Protein AF-A0A2D4F3L6-F1 (afdb_monomer)
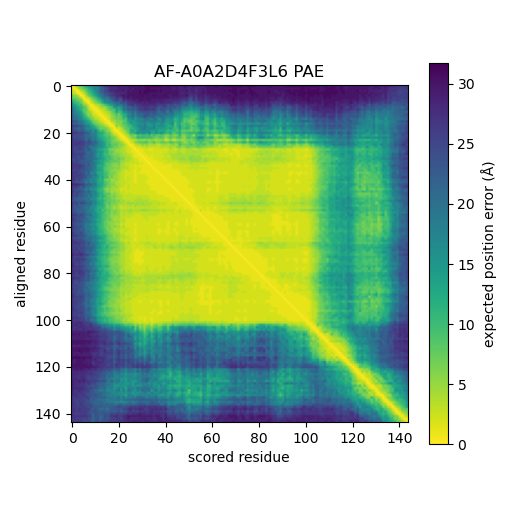
pLDDT: mean 72.44, std 18.51, range [35.09, 96.19]

Secondary structure (DSSP, 8-state):
---------PPPPPPPPPGGGS-------S-HHHHHHHHHHHHHHHHHHGGG-SSHHHHHHHHHTT--SHHHHHHHHHHHHTT-GGGG-HHHHHHHHHHHHS-GGGHHHHHHHHHHHHTTS--HHHHHHHHHHHHHHTTTTT--

Sequence (144 aa):
PIQPTGAWHVPPPPPRPRLDQIPFKDAFDGHHEHFNYFLTRIRSHIEQFGDQYATERDLVMAVMNGMNEGDASDWVAQLHNEQAPELQDINRFIQLLRLRFENPDRVAENEEKLMEMKQGKRPLSDFIWDFRRSRAISWIGLKG

Solvent-accessible surface area (backbone atoms only — not comparable to full-atom values): 8549 Å² total; per-residue (Å²): 142,82,81,81,93,77,73,88,76,73,72,77,74,78,80,70,68,52,74,87,72,59,71,58,89,56,79,39,43,51,54,45,89,52,38,67,58,51,54,51,51,52,49,54,46,46,74,74,46,46,85,54,45,92,42,48,32,54,49,38,50,38,54,51,66,16,23,71,35,64,60,26,26,59,48,53,53,49,42,60,76,68,61,44,75,41,57,57,34,51,67,52,34,53,52,52,52,42,74,73,33,52,50,77,90,41,49,68,61,46,50,53,50,48,51,58,43,47,76,75,46,83,49,70,69,60,54,52,47,50,51,56,48,57,60,55,54,68,66,63,76,78,77,124

Mean predicted aligned error: 12.77 Å

Structure (mmCIF, N/CA/C/O backbone):
data_AF-A0A2D4F3L6-F1
#
_entry.id   AF-A0A2D4F3L6-F1
#
loop_
_atom_site.group_PDB
_atom_site.id
_atom_site.type_symbol
_atom_site.label_atom_id
_atom_site.label_alt_id
_atom_site.label_comp_id
_atom_site.label_asym_id
_atom_site.label_entity_id
_atom_site.label_seq_id
_atom_site.pdbx_PDB_ins_code
_atom_site.Cartn_x
_atom_site.Cartn_y
_atom_site.Cartn_z
_atom_site.occupancy
_atom_site.B_iso_or_equiv
_atom_site.auth_seq_id
_atom_site.auth_comp_id
_atom_site.auth_asym_id
_atom_site.auth_atom_id
_atom_site.pdbx_PDB_model_num
ATOM 1 N N . PRO A 1 1 ? 39.607 -17.912 -46.508 1.00 41.75 1 PRO A N 1
ATOM 2 C CA . PRO A 1 1 ? 39.263 -17.625 -45.097 1.00 41.75 1 PRO A CA 1
ATOM 3 C C . PRO A 1 1 ? 38.113 -16.613 -45.020 1.00 41.75 1 PRO A C 1
ATOM 5 O O . PRO A 1 1 ? 38.310 -15.437 -45.297 1.00 41.75 1 PRO A O 1
ATOM 8 N N . ILE A 1 2 ? 36.908 -17.089 -44.710 1.00 44.38 2 ILE A N 1
ATOM 9 C CA . ILE A 1 2 ? 35.726 -16.246 -44.508 1.00 44.38 2 ILE A CA 1
ATOM 10 C C . ILE A 1 2 ? 35.191 -16.625 -43.131 1.00 44.38 2 ILE A C 1
ATOM 12 O O . ILE A 1 2 ? 34.785 -17.767 -42.928 1.00 44.38 2 ILE A O 1
ATOM 16 N N . GLN A 1 3 ? 35.297 -15.716 -42.163 1.00 47.47 3 GLN A N 1
ATOM 17 C CA . GLN A 1 3 ? 34.678 -15.902 -40.852 1.00 47.47 3 GLN A CA 1
ATOM 18 C C . GLN A 1 3 ? 33.176 -15.626 -41.003 1.00 47.47 3 GLN A C 1
ATOM 20 O O . GLN A 1 3 ? 32.829 -14.592 -41.578 1.00 47.47 3 GLN A O 1
ATOM 25 N N . PRO A 1 4 ? 32.274 -16.503 -40.532 1.00 47.78 4 PRO A N 1
ATOM 26 C CA . PRO A 1 4 ? 30.853 -16.202 -40.552 1.00 47.78 4 PRO A CA 1
ATOM 27 C C . PRO A 1 4 ? 30.569 -15.118 -39.506 1.00 47.78 4 PRO A C 1
ATOM 29 O O . PRO A 1 4 ? 30.663 -15.355 -38.303 1.00 47.78 4 PRO A O 1
ATOM 32 N N . THR A 1 5 ? 30.233 -13.911 -39.960 1.00 55.81 5 THR A N 1
ATOM 33 C CA . THR A 1 5 ? 29.692 -12.836 -39.118 1.00 55.81 5 THR A CA 1
ATOM 34 C C . THR A 1 5 ? 28.282 -13.226 -38.688 1.00 55.81 5 THR A C 1
ATOM 36 O O . THR A 1 5 ? 27.303 -12.903 -39.356 1.00 55.81 5 THR A O 1
ATOM 39 N N . GLY A 1 6 ? 28.191 -13.996 -37.608 1.00 65.00 6 GLY A N 1
ATOM 40 C CA . GLY A 1 6 ? 26.942 -14.507 -37.067 1.00 65.00 6 GLY A CA 1
ATOM 41 C C . GLY A 1 6 ? 26.882 -14.298 -35.564 1.00 65.00 6 GLY A C 1
ATOM 42 O O . GLY A 1 6 ? 27.239 -15.188 -34.805 1.00 65.00 6 GLY A O 1
ATOM 43 N N . ALA A 1 7 ? 26.399 -13.135 -35.142 1.00 53.03 7 ALA A N 1
ATOM 44 C CA . ALA A 1 7 ? 25.730 -12.986 -33.859 1.00 53.03 7 ALA A CA 1
ATOM 45 C C . ALA A 1 7 ? 24.797 -11.783 -33.979 1.00 53.03 7 ALA A C 1
ATOM 47 O O . ALA A 1 7 ? 25.233 -10.633 -33.935 1.00 53.03 7 ALA A O 1
ATOM 48 N N . TRP A 1 8 ? 23.507 -12.048 -34.175 1.00 57.25 8 TRP A N 1
ATOM 49 C CA . TRP A 1 8 ? 22.474 -11.059 -33.907 1.00 57.25 8 TRP A CA 1
ATOM 50 C C . TRP A 1 8 ? 22.592 -10.687 -32.427 1.00 57.25 8 TRP A C 1
ATOM 52 O O . TRP A 1 8 ? 22.108 -11.409 -31.558 1.00 57.25 8 TRP A O 1
ATOM 62 N N . HIS A 1 9 ? 23.313 -9.607 -32.127 1.00 58.22 9 HIS A N 1
ATOM 63 C CA . HIS A 1 9 ? 23.346 -9.035 -30.791 1.00 58.22 9 HIS A CA 1
ATOM 64 C C . HIS A 1 9 ? 21.951 -8.488 -30.512 1.00 58.22 9 HIS A C 1
ATOM 66 O O . HIS A 1 9 ? 21.608 -7.388 -30.940 1.00 58.22 9 HIS A O 1
ATOM 72 N N . VAL A 1 10 ? 21.129 -9.280 -29.825 1.00 64.62 10 VAL A N 1
ATOM 73 C CA . VAL A 1 10 ? 19.899 -8.770 -29.228 1.00 64.62 10 VAL A CA 1
ATOM 74 C C . VAL A 1 10 ? 20.350 -7.700 -28.231 1.00 64.62 10 VAL A C 1
ATOM 76 O O . VAL A 1 10 ? 21.128 -8.027 -27.326 1.00 64.62 10 VAL A O 1
ATOM 79 N N . PRO A 1 11 ? 19.967 -6.423 -28.409 1.00 67.44 11 PRO A N 1
ATOM 80 C CA . PRO A 1 11 ? 20.315 -5.403 -27.436 1.00 67.44 11 PRO A CA 1
ATOM 81 C C . PRO A 1 11 ? 19.772 -5.845 -26.072 1.00 67.44 11 PRO A C 1
ATOM 83 O O . PRO A 1 11 ? 18.675 -6.416 -26.018 1.00 67.44 11 PRO A O 1
ATOM 86 N N . PRO A 1 12 ? 20.522 -5.635 -24.975 1.00 66.00 12 PRO A N 1
ATOM 87 C CA . PRO A 1 12 ? 20.000 -5.939 -23.655 1.00 66.00 12 PRO A CA 1
ATOM 88 C C . PRO A 1 12 ? 18.652 -5.223 -23.500 1.00 66.00 12 PRO A C 1
ATOM 90 O O . PRO A 1 12 ? 18.533 -4.069 -23.932 1.00 66.00 12 PRO A O 1
ATOM 93 N N . PRO A 1 13 ? 17.626 -5.889 -22.941 1.00 63.31 13 PRO A N 1
ATOM 94 C CA . PRO A 1 13 ? 16.352 -5.235 -22.701 1.00 63.31 13 PRO A CA 1
ATOM 95 C C . PRO A 1 13 ? 16.602 -3.956 -21.891 1.00 63.31 13 PRO A C 1
ATOM 97 O O . PRO A 1 13 ? 17.521 -3.940 -21.059 1.00 63.31 13 PRO A O 1
ATOM 100 N N . PRO A 1 14 ? 15.831 -2.881 -22.135 1.00 64.44 14 PRO A N 1
ATOM 101 C CA . PRO A 1 14 ? 15.987 -1.649 -21.378 1.00 64.44 14 PRO A CA 1
ATOM 102 C C . PRO A 1 14 ? 15.965 -1.970 -19.875 1.00 64.44 14 PRO A C 1
ATOM 104 O O . PRO A 1 14 ? 15.208 -2.857 -19.456 1.00 64.44 14 PRO A O 1
ATOM 107 N N . PRO A 1 15 ? 16.800 -1.301 -19.056 1.00 64.25 15 PRO A N 1
ATOM 108 C CA . PRO A 1 15 ? 16.778 -1.498 -17.617 1.00 64.25 15 PRO A CA 1
ATOM 109 C C . PRO A 1 15 ? 15.347 -1.311 -17.127 1.00 64.25 15 PRO A C 1
ATOM 111 O O . PRO A 1 15 ? 14.716 -0.300 -17.444 1.00 64.25 15 PRO A O 1
ATOM 114 N N . ARG A 1 16 ? 14.826 -2.282 -16.371 1.00 64.12 16 ARG A N 1
ATOM 115 C CA . ARG A 1 16 ? 13.545 -2.080 -15.694 1.00 64.12 16 ARG A CA 1
ATOM 116 C C . ARG A 1 16 ? 13.659 -0.825 -14.818 1.00 64.12 16 ARG A C 1
ATOM 118 O O . ARG A 1 16 ? 14.706 -0.661 -14.177 1.00 64.12 16 ARG A O 1
ATOM 125 N N . PRO A 1 17 ? 12.637 0.050 -14.797 1.00 60.72 17 PRO A N 1
ATOM 126 C CA . PRO A 1 17 ? 12.651 1.219 -13.933 1.00 60.72 17 PRO A CA 1
ATOM 127 C C . PRO A 1 17 ? 12.911 0.787 -12.492 1.00 60.72 17 PRO A C 1
ATOM 129 O O . PRO A 1 17 ? 12.413 -0.245 -12.034 1.00 60.72 17 PRO A O 1
ATOM 132 N N . ARG A 1 18 ? 13.731 1.556 -11.781 1.00 61.06 18 ARG A N 1
ATOM 133 C CA . ARG A 1 18 ? 13.957 1.312 -10.355 1.00 61.06 18 ARG A CA 1
ATOM 134 C C . ARG A 1 18 ? 12.731 1.772 -9.556 1.00 61.06 18 ARG A C 1
ATOM 136 O O . ARG A 1 18 ? 11.983 2.633 -10.010 1.00 61.06 18 ARG A O 1
ATOM 143 N N . LEU A 1 19 ? 12.535 1.216 -8.361 1.00 58.47 19 LEU A N 1
ATOM 144 C CA . LEU A 1 19 ? 11.416 1.543 -7.463 1.00 58.47 19 LEU A CA 1
ATOM 145 C C . LEU A 1 19 ? 11.260 3.049 -7.192 1.00 58.47 19 LEU A C 1
ATOM 147 O O . LEU A 1 19 ? 10.144 3.554 -7.148 1.00 58.47 19 LEU A O 1
ATOM 151 N N . ASP A 1 20 ? 12.376 3.766 -7.070 1.00 61.72 20 ASP A N 1
ATOM 152 C CA . ASP A 1 20 ? 12.449 5.220 -6.883 1.00 61.72 20 ASP A CA 1
ATOM 153 C C . ASP A 1 20 ? 12.036 6.027 -8.127 1.00 61.72 20 ASP A C 1
ATOM 155 O O . ASP A 1 20 ? 11.772 7.223 -8.030 1.00 61.72 20 ASP A O 1
ATOM 159 N N . GLN A 1 21 ? 11.950 5.386 -9.297 1.00 63.16 21 GLN A N 1
ATOM 160 C CA . GLN A 1 21 ? 11.606 6.022 -10.573 1.00 63.16 21 GLN A CA 1
ATOM 161 C C . GLN A 1 21 ? 10.117 5.914 -10.919 1.00 63.16 21 GLN A C 1
ATOM 163 O O . GLN A 1 21 ? 9.655 6.627 -11.810 1.00 63.16 21 GLN A O 1
ATOM 168 N N . ILE A 1 22 ? 9.361 5.070 -10.208 1.00 68.56 22 ILE A N 1
ATOM 169 C CA . ILE A 1 22 ? 7.902 4.957 -10.332 1.00 68.56 22 ILE A CA 1
ATOM 170 C C . ILE A 1 22 ? 7.271 5.441 -9.018 1.00 68.56 22 ILE A C 1
ATOM 172 O O . ILE A 1 22 ? 6.856 4.626 -8.189 1.00 68.56 22 ILE A O 1
ATOM 176 N N . PRO A 1 23 ? 7.229 6.765 -8.775 1.00 70.88 23 PRO A N 1
ATOM 177 C CA . PRO A 1 23 ? 6.689 7.286 -7.532 1.00 70.88 23 PRO A CA 1
ATOM 178 C C . PRO A 1 23 ? 5.187 7.010 -7.467 1.00 70.88 23 PRO A C 1
ATOM 180 O O . PRO A 1 23 ? 4.425 7.470 -8.321 1.00 70.88 23 PRO A O 1
ATOM 183 N N . PHE A 1 24 ? 4.760 6.302 -6.426 1.00 79.44 24 PHE A N 1
ATOM 184 C CA . PHE A 1 24 ? 3.379 6.361 -5.975 1.00 79.44 24 PHE A CA 1
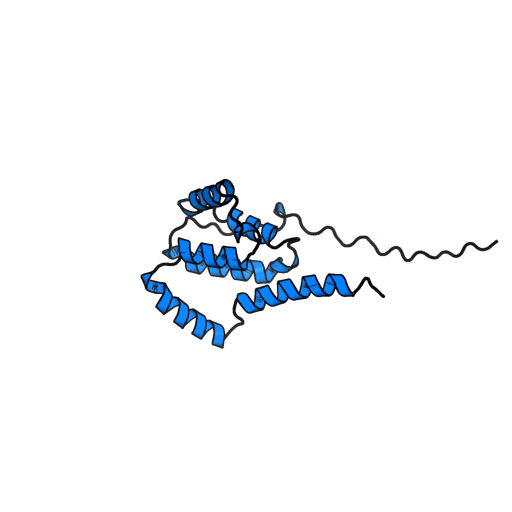ATOM 185 C C . PHE A 1 24 ? 3.183 7.723 -5.296 1.00 79.44 24 PHE A C 1
ATOM 187 O O . PHE A 1 24 ? 3.907 8.060 -4.362 1.00 79.44 24 PHE A O 1
ATOM 194 N N . LYS A 1 25 ? 2.297 8.562 -5.839 1.00 76.19 25 LYS A N 1
ATOM 195 C CA . LYS A 1 25 ? 2.237 9.999 -5.500 1.00 76.19 25 LYS A CA 1
ATOM 196 C C . LYS A 1 25 ? 1.197 10.362 -4.443 1.00 76.19 25 LYS A C 1
ATOM 198 O O . LYS A 1 25 ? 1.008 11.549 -4.192 1.00 76.19 25 LYS A O 1
ATOM 203 N N . ASP A 1 26 ? 0.510 9.385 -3.870 1.00 84.62 26 ASP A N 1
ATOM 204 C CA . ASP A 1 26 ? -0.493 9.635 -2.838 1.00 84.62 26 ASP A CA 1
ATOM 205 C C . ASP A 1 26 ? 0.044 9.251 -1.464 1.00 84.62 26 ASP A C 1
ATOM 207 O O . ASP A 1 26 ? 0.841 8.322 -1.337 1.00 84.62 26 ASP A O 1
ATOM 211 N N . ALA A 1 27 ? -0.420 9.987 -0.459 1.00 90.06 27 ALA A N 1
ATOM 212 C CA . ALA A 1 27 ? -0.183 9.716 0.947 1.00 90.06 27 ALA A CA 1
ATOM 213 C C . ALA A 1 27 ? -1.484 9.221 1.592 1.00 90.06 27 ALA A C 1
ATOM 215 O O . ALA A 1 27 ? -2.580 9.650 1.216 1.00 90.06 27 ALA A O 1
ATOM 216 N N . PHE A 1 28 ? -1.361 8.318 2.554 1.00 93.25 28 PHE A N 1
ATOM 217 C CA . PHE A 1 28 ? -2.458 7.808 3.354 1.00 93.25 28 PHE A CA 1
ATOM 218 C C . PHE A 1 28 ? -2.033 7.746 4.812 1.00 93.25 28 PHE A C 1
ATOM 220 O O . PHE A 1 28 ? -0.971 7.223 5.139 1.00 93.25 28 PHE A O 1
ATOM 227 N N . ASP A 1 29 ? -2.890 8.292 5.663 1.00 93.12 29 ASP A N 1
ATOM 228 C CA . ASP A 1 29 ? -2.659 8.522 7.086 1.00 93.12 29 ASP A CA 1
ATOM 229 C C . ASP A 1 29 ? -3.311 7.459 7.986 1.00 93.12 29 ASP A C 1
ATOM 231 O O . ASP A 1 29 ? -3.096 7.446 9.198 1.00 93.12 29 ASP A O 1
ATOM 235 N N . GLY A 1 30 ? -4.108 6.558 7.405 1.00 90.81 30 GLY A N 1
ATOM 236 C CA . GLY A 1 30 ? -4.841 5.519 8.127 1.00 90.81 30 GLY A CA 1
ATOM 237 C C . GLY A 1 30 ? -6.302 5.867 8.422 1.00 90.81 30 GLY A C 1
ATOM 238 O O . GLY A 1 30 ? -7.033 5.020 8.933 1.00 90.81 30 GLY A O 1
ATOM 239 N N . HIS A 1 31 ? -6.786 7.067 8.079 1.00 92.12 31 HIS A N 1
ATOM 240 C CA . HIS A 1 31 ? -8.185 7.418 8.331 1.00 92.12 31 HIS A CA 1
ATOM 241 C C . HIS A 1 31 ? -9.123 6.754 7.316 1.00 92.12 31 HIS A C 1
ATOM 243 O O . HIS A 1 31 ? -9.018 6.947 6.104 1.00 92.12 31 HIS A O 1
ATOM 249 N N . HIS A 1 32 ? -10.112 6.013 7.819 1.00 87.88 32 HIS A N 1
ATOM 250 C CA . HIS A 1 32 ? -11.073 5.273 6.995 1.00 87.88 32 HIS A CA 1
ATOM 251 C C . HIS A 1 32 ? -11.858 6.160 6.002 1.00 87.88 32 HIS A C 1
ATOM 253 O O . HIS A 1 32 ? -12.273 5.685 4.945 1.00 87.88 32 HIS A O 1
ATOM 259 N N . GLU A 1 33 ? -12.035 7.454 6.298 1.00 88.19 33 GLU A N 1
ATOM 260 C CA . GLU A 1 33 ? -12.664 8.434 5.397 1.00 88.19 33 GLU A CA 1
ATOM 261 C C . GLU A 1 33 ? -11.872 8.624 4.091 1.00 88.19 33 GLU A C 1
ATOM 263 O O . GLU A 1 33 ? -12.458 8.796 3.020 1.00 88.19 33 GLU A O 1
ATOM 268 N N . HIS A 1 34 ? -10.542 8.521 4.156 1.00 89.62 34 HIS A N 1
ATOM 269 C CA . HIS A 1 34 ? -9.639 8.649 3.010 1.00 89.62 34 HIS A CA 1
ATOM 270 C C . HIS A 1 34 ? -9.365 7.309 2.311 1.00 89.62 34 HIS A C 1
ATOM 272 O O . HIS A 1 34 ? -8.797 7.273 1.215 1.00 89.62 34 HIS A O 1
ATOM 278 N N . PHE A 1 35 ? -9.800 6.196 2.904 1.00 89.44 35 PHE A N 1
ATOM 279 C CA . PHE A 1 35 ? -9.413 4.857 2.472 1.00 89.44 35 PHE A CA 1
ATOM 280 C C . PHE A 1 35 ? -9.884 4.503 1.053 1.00 89.44 35 PHE A C 1
ATOM 282 O O . PHE A 1 35 ? -9.111 4.002 0.236 1.00 89.44 35 PHE A O 1
ATOM 289 N N . ASN A 1 36 ? -11.134 4.823 0.708 1.00 86.12 36 ASN A N 1
ATOM 290 C CA . ASN A 1 36 ? -11.676 4.555 -0.631 1.00 86.12 36 ASN A CA 1
ATOM 291 C C . ASN A 1 36 ? -10.958 5.359 -1.730 1.00 86.12 36 ASN A C 1
ATOM 293 O O . ASN A 1 36 ? -10.747 4.858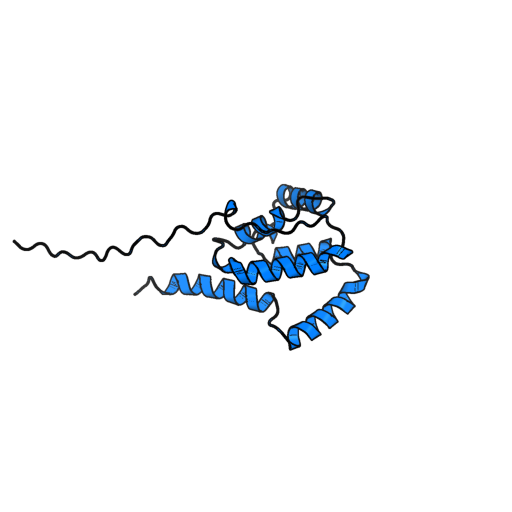 -2.843 1.00 86.12 36 ASN A O 1
ATOM 297 N N . TYR A 1 37 ? -10.568 6.600 -1.421 1.00 87.19 37 TYR A N 1
ATOM 298 C CA . TYR A 1 37 ? -9.753 7.409 -2.322 1.00 87.19 37 TYR A CA 1
ATOM 299 C C . TYR A 1 37 ? -8.390 6.740 -2.523 1.00 87.19 37 TYR A C 1
ATOM 301 O O . TYR A 1 37 ? -8.007 6.470 -3.661 1.00 87.19 37 TYR A O 1
ATOM 309 N N . PHE A 1 38 ? -7.718 6.360 -1.435 1.00 90.56 38 PHE A N 1
ATOM 310 C CA . PHE A 1 38 ? -6.428 5.676 -1.483 1.00 90.56 38 PHE A CA 1
ATOM 311 C C . PHE A 1 38 ? -6.471 4.367 -2.292 1.00 90.56 38 PHE A C 1
ATOM 313 O O . PHE A 1 38 ? -5.653 4.168 -3.189 1.00 90.56 38 PHE A O 1
ATOM 320 N N . LEU A 1 39 ? -7.483 3.517 -2.089 1.00 88.69 39 LEU A N 1
ATOM 321 C CA . LEU A 1 39 ? -7.687 2.302 -2.889 1.00 88.69 39 LEU A CA 1
ATOM 322 C C . LEU A 1 39 ? -7.857 2.588 -4.386 1.00 88.69 39 LEU A C 1
ATOM 324 O O . LEU A 1 39 ? -7.344 1.847 -5.228 1.00 88.69 39 LEU A O 1
ATOM 328 N N . THR A 1 40 ? -8.564 3.666 -4.731 1.00 85.50 40 THR A N 1
ATOM 329 C CA . THR A 1 40 ? -8.720 4.087 -6.129 1.00 85.50 40 THR A CA 1
ATOM 330 C C . THR A 1 40 ? -7.375 4.485 -6.729 1.00 85.50 40 THR A C 1
ATOM 332 O O . THR A 1 40 ? -7.086 4.121 -7.868 1.00 85.50 40 THR A O 1
ATOM 335 N N . ARG A 1 41 ? -6.533 5.180 -5.958 1.00 89.69 41 ARG A N 1
ATOM 336 C CA . ARG A 1 41 ? -5.180 5.571 -6.368 1.00 89.69 41 ARG A CA 1
ATOM 337 C C . ARG A 1 41 ? -4.261 4.369 -6.551 1.00 89.69 41 ARG A C 1
ATOM 339 O O . ARG A 1 41 ? -3.580 4.299 -7.572 1.00 89.69 41 ARG A O 1
ATOM 346 N N . ILE A 1 42 ? -4.321 3.384 -5.651 1.00 89.19 42 ILE A N 1
ATOM 347 C CA . ILE A 1 42 ? -3.615 2.106 -5.818 1.00 89.19 42 ILE A CA 1
ATOM 348 C C . ILE A 1 42 ? -4.040 1.429 -7.123 1.00 89.19 42 ILE A C 1
ATOM 350 O O . ILE A 1 42 ? -3.180 1.095 -7.932 1.00 89.19 42 ILE A O 1
ATOM 354 N N . ARG A 1 43 ? -5.346 1.288 -7.388 1.00 87.06 43 ARG A N 1
ATOM 355 C CA . ARG A 1 43 ? -5.821 0.683 -8.644 1.00 87.06 43 ARG A CA 1
ATOM 356 C C . ARG A 1 43 ? -5.278 1.414 -9.873 1.00 87.06 43 ARG A C 1
ATOM 358 O O . ARG A 1 43 ? -4.695 0.762 -10.731 1.00 87.06 43 ARG A O 1
ATOM 365 N N . SER A 1 44 ? -5.434 2.736 -9.944 1.00 82.69 44 SER A N 1
ATOM 366 C CA . SER A 1 44 ? -4.950 3.528 -11.084 1.00 82.69 44 SER A CA 1
ATOM 367 C C . SER A 1 44 ? -3.439 3.386 -11.291 1.00 82.69 44 SER A C 1
ATOM 369 O O . SER A 1 44 ? -2.962 3.359 -12.422 1.00 82.69 44 SER A O 1
ATOM 371 N N . HIS A 1 45 ? -2.672 3.269 -10.204 1.00 86.31 45 HIS A N 1
ATOM 372 C CA . HIS A 1 45 ? -1.228 3.068 -10.276 1.00 86.31 45 HIS A CA 1
ATOM 373 C C . HIS A 1 45 ? -0.858 1.695 -10.833 1.00 86.31 45 HIS A C 1
ATOM 375 O O . HIS A 1 45 ? 0.005 1.595 -11.702 1.00 86.31 45 HIS A O 1
ATOM 381 N N . ILE A 1 46 ? -1.529 0.639 -10.369 1.00 83.56 46 ILE A N 1
ATOM 382 C CA . ILE A 1 46 ? -1.325 -0.718 -10.886 1.00 83.56 46 ILE A CA 1
ATOM 383 C C . ILE A 1 46 ? -1.743 -0.778 -12.369 1.00 83.56 46 ILE A C 1
ATOM 385 O O . ILE A 1 46 ? -1.027 -1.372 -13.170 1.00 83.56 46 ILE A O 1
ATOM 389 N N . GLU A 1 47 ? -2.821 -0.085 -12.756 1.00 80.38 47 GLU A N 1
ATOM 390 C CA . GLU A 1 47 ? -3.262 0.066 -14.154 1.00 80.38 47 GLU A CA 1
ATOM 391 C C . GLU A 1 47 ? -2.210 0.709 -15.059 1.00 80.38 47 GLU A C 1
ATOM 393 O O . GLU A 1 47 ? -2.019 0.271 -16.193 1.00 80.38 47 GLU A O 1
ATOM 398 N N . GLN A 1 48 ? -1.524 1.734 -14.561 1.00 81.62 48 GLN A N 1
ATOM 399 C CA . GLN A 1 48 ? -0.588 2.518 -15.359 1.00 81.62 48 GLN A CA 1
ATOM 400 C C . GLN A 1 48 ? 0.842 1.959 -15.361 1.00 81.62 48 GLN A C 1
ATOM 402 O O . GLN A 1 48 ? 1.551 2.105 -16.356 1.00 81.62 48 GLN A O 1
ATOM 407 N N . PHE A 1 49 ? 1.282 1.368 -14.249 1.00 82.88 49 PHE A N 1
ATOM 408 C CA . PHE A 1 49 ? 2.688 1.019 -14.022 1.00 82.88 49 PHE A CA 1
ATOM 409 C C . PHE A 1 49 ? 2.906 -0.412 -13.532 1.00 82.88 49 PHE A C 1
ATOM 411 O O . PHE A 1 49 ? 4.050 -0.804 -13.306 1.00 82.88 49 PHE A O 1
ATOM 418 N N . GLY A 1 50 ? 1.844 -1.195 -13.327 1.00 81.44 50 GLY A N 1
ATOM 419 C CA . GLY A 1 50 ? 1.935 -2.523 -12.719 1.00 81.44 50 GLY A CA 1
ATOM 420 C C . GLY A 1 50 ? 2.924 -3.443 -13.434 1.00 81.44 50 GLY A C 1
ATOM 421 O O . GLY A 1 50 ? 3.718 -4.106 -12.779 1.00 81.44 50 GLY A O 1
ATOM 422 N N . ASP A 1 51 ? 2.942 -3.426 -14.767 1.00 78.50 51 ASP A N 1
ATOM 423 C CA . ASP A 1 51 ? 3.830 -4.230 -15.616 1.00 78.50 51 ASP A CA 1
ATOM 424 C C . ASP A 1 51 ? 5.315 -3.829 -15.552 1.00 78.50 51 ASP A C 1
ATOM 426 O O . ASP A 1 51 ? 6.185 -4.607 -15.951 1.00 78.50 51 ASP A O 1
ATOM 430 N N . GLN A 1 52 ? 5.622 -2.646 -15.018 1.00 81.94 52 GLN A N 1
ATOM 431 C CA . GLN A 1 52 ? 6.986 -2.132 -14.897 1.00 81.94 52 GLN A CA 1
ATOM 432 C C . GLN A 1 52 ? 7.696 -2.629 -13.629 1.00 81.94 52 GLN A C 1
ATOM 434 O O . GLN A 1 52 ? 8.928 -2.599 -13.563 1.00 81.94 52 GLN A O 1
ATOM 439 N N . TYR A 1 53 ? 6.949 -3.129 -12.639 1.00 79.62 53 TYR A N 1
ATOM 440 C CA . TYR A 1 53 ? 7.511 -3.677 -11.405 1.00 79.62 53 TYR A CA 1
ATOM 441 C C . TYR A 1 53 ? 8.112 -5.071 -11.619 1.00 79.62 53 TYR A C 1
ATOM 443 O O . TYR A 1 53 ? 7.509 -5.958 -12.226 1.00 79.62 53 TYR A O 1
ATOM 451 N N . ALA A 1 54 ? 9.319 -5.295 -11.085 1.00 81.75 54 ALA A N 1
ATOM 452 C CA . ALA A 1 54 ? 10.019 -6.569 -11.244 1.00 81.75 54 ALA A CA 1
ATOM 453 C C . ALA A 1 54 ? 9.372 -7.704 -10.432 1.00 81.75 54 ALA A C 1
ATOM 455 O O . ALA A 1 54 ? 9.385 -8.856 -10.878 1.00 81.75 54 ALA A O 1
ATOM 456 N N . THR A 1 55 ? 8.801 -7.398 -9.264 1.00 83.56 55 THR A N 1
ATOM 457 C CA . THR A 1 55 ? 8.103 -8.349 -8.390 1.00 83.56 55 THR A CA 1
ATOM 458 C C . THR A 1 55 ? 6.828 -7.750 -7.784 1.00 83.56 55 THR A C 1
ATOM 460 O O . THR A 1 55 ? 6.681 -6.533 -7.712 1.00 83.56 55 THR A O 1
ATOM 463 N N . GLU A 1 56 ? 5.903 -8.606 -7.319 1.00 84.12 56 GLU A N 1
ATOM 464 C CA . GLU A 1 56 ? 4.721 -8.148 -6.561 1.00 84.12 56 GLU A CA 1
ATOM 465 C C . GLU A 1 56 ? 5.144 -7.442 -5.266 1.00 84.12 56 GLU A C 1
ATOM 467 O O . GLU A 1 56 ? 4.553 -6.431 -4.902 1.00 84.12 56 GLU A O 1
ATOM 472 N N . ARG A 1 57 ? 6.229 -7.909 -4.632 1.00 88.88 57 ARG A N 1
ATOM 473 C CA . ARG A 1 57 ? 6.849 -7.238 -3.489 1.00 88.88 57 ARG A CA 1
ATOM 474 C C . ARG A 1 57 ? 7.238 -5.799 -3.814 1.00 88.88 57 ARG A C 1
ATOM 476 O O . ARG A 1 57 ? 6.949 -4.921 -3.017 1.00 88.88 57 ARG A O 1
ATOM 483 N N . ASP A 1 58 ? 7.873 -5.543 -4.957 1.00 87.94 58 ASP A N 1
ATOM 484 C CA . ASP A 1 58 ? 8.269 -4.178 -5.331 1.00 87.94 58 ASP A CA 1
ATOM 485 C C . ASP A 1 58 ? 7.040 -3.268 -5.443 1.00 87.94 58 ASP A C 1
ATOM 487 O O . ASP A 1 58 ? 7.024 -2.165 -4.904 1.00 87.94 58 ASP A O 1
ATOM 491 N N . LEU A 1 59 ? 5.967 -3.756 -6.066 1.00 87.69 59 LEU A N 1
ATOM 492 C CA . LEU A 1 59 ? 4.708 -3.020 -6.140 1.00 87.69 59 LEU A CA 1
ATOM 493 C C . LEU A 1 59 ? 4.114 -2.751 -4.745 1.00 87.69 59 LEU A C 1
ATOM 495 O O . LEU A 1 59 ? 3.690 -1.629 -4.474 1.00 87.69 59 LEU A O 1
ATOM 499 N N . VAL A 1 60 ? 4.127 -3.740 -3.845 1.00 90.75 60 VAL A N 1
ATOM 500 C CA . VAL A 1 60 ? 3.688 -3.555 -2.451 1.00 90.75 60 VAL A CA 1
ATOM 501 C C . VAL A 1 60 ? 4.546 -2.508 -1.737 1.00 90.75 60 VAL A C 1
ATOM 503 O O . VAL A 1 60 ? 4.000 -1.607 -1.108 1.00 90.75 60 VAL A O 1
ATOM 506 N N . MET A 1 61 ? 5.873 -2.557 -1.884 1.00 91.44 61 MET A N 1
ATOM 507 C CA . MET A 1 61 ? 6.778 -1.549 -1.318 1.00 91.44 61 MET A CA 1
ATOM 508 C C . MET A 1 61 ? 6.465 -0.143 -1.847 1.00 91.44 61 MET A C 1
ATOM 510 O O . MET A 1 61 ? 6.468 0.811 -1.076 1.00 91.44 61 MET A O 1
ATOM 514 N N . ALA A 1 62 ? 6.161 -0.001 -3.140 1.00 90.38 62 ALA A N 1
ATOM 515 C CA . ALA A 1 62 ? 5.787 1.287 -3.717 1.00 90.38 62 ALA A CA 1
ATOM 516 C C . ALA A 1 62 ? 4.485 1.843 -3.121 1.00 90.38 62 ALA A C 1
ATOM 518 O O . ALA A 1 62 ? 4.414 3.038 -2.848 1.00 90.38 62 ALA A O 1
ATOM 519 N N . VAL A 1 63 ? 3.486 0.989 -2.877 1.00 91.56 63 VAL A N 1
ATOM 520 C CA . VAL A 1 63 ? 2.241 1.392 -2.203 1.00 91.56 63 VAL A CA 1
ATOM 521 C C . VAL A 1 63 ? 2.505 1.774 -0.744 1.00 91.56 63 VAL A C 1
ATOM 523 O O . VAL A 1 63 ? 2.031 2.815 -0.299 1.00 91.56 63 VAL A O 1
ATOM 526 N N . MET A 1 64 ? 3.302 0.987 -0.013 1.00 92.94 64 MET A N 1
ATOM 527 C CA . MET A 1 64 ? 3.653 1.281 1.385 1.00 92.94 64 MET A CA 1
ATOM 528 C C . MET A 1 64 ? 4.461 2.572 1.543 1.00 92.94 64 MET A C 1
ATOM 530 O O . MET A 1 64 ? 4.330 3.244 2.558 1.00 92.94 64 MET A O 1
ATOM 534 N N . ASN A 1 65 ? 5.242 2.978 0.538 1.00 91.62 65 ASN A N 1
ATOM 535 C CA . ASN A 1 65 ? 5.906 4.285 0.561 1.00 91.62 65 ASN A CA 1
ATOM 536 C C . ASN A 1 65 ? 4.905 5.455 0.606 1.00 91.62 65 ASN A C 1
ATOM 538 O O . ASN A 1 65 ? 5.252 6.527 1.096 1.00 91.62 65 ASN A O 1
ATOM 542 N N . GLY A 1 66 ? 3.677 5.250 0.116 1.00 90.81 66 GLY A N 1
ATOM 543 C CA . GLY A 1 66 ? 2.563 6.192 0.244 1.00 90.81 66 GLY A CA 1
ATOM 544 C C . GLY A 1 66 ? 1.803 6.090 1.570 1.00 90.81 66 GLY A C 1
ATOM 545 O O . GLY A 1 66 ? 0.799 6.762 1.745 1.00 90.81 66 GLY A O 1
ATOM 546 N N . MET A 1 67 ? 2.233 5.243 2.504 1.00 94.19 67 MET A N 1
ATOM 547 C CA . MET A 1 67 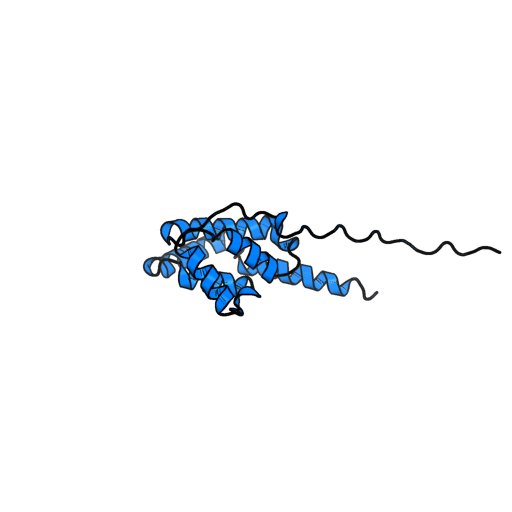? 1.620 5.043 3.823 1.00 94.19 67 MET A CA 1
ATOM 548 C C . MET A 1 67 ? 2.584 5.516 4.914 1.00 94.19 67 MET A C 1
ATOM 550 O O . MET A 1 67 ? 2.962 4.763 5.804 1.00 94.19 67 MET A O 1
ATOM 554 N N . ASN A 1 68 ? 3.068 6.748 4.784 1.00 90.12 68 ASN A N 1
ATOM 555 C CA . ASN A 1 68 ? 4.166 7.302 5.579 1.00 90.12 68 ASN A CA 1
ATOM 556 C C . ASN A 1 68 ? 3.706 8.276 6.678 1.00 90.12 68 ASN A C 1
ATOM 558 O O . ASN A 1 68 ? 4.543 8.905 7.327 1.00 90.12 68 ASN A O 1
ATOM 562 N N . GLU A 1 69 ? 2.397 8.381 6.910 1.00 92.56 69 GLU A N 1
ATOM 563 C CA . GLU A 1 69 ? 1.785 9.274 7.895 1.00 92.56 69 GLU A CA 1
ATOM 564 C C . GLU A 1 69 ? 0.835 8.505 8.828 1.00 92.56 69 GLU A C 1
ATOM 566 O O . GLU A 1 69 ? 0.303 7.455 8.465 1.00 92.56 69 GLU A O 1
ATOM 571 N N . GLY A 1 70 ? 0.618 9.035 10.035 1.00 93.88 70 GLY A N 1
ATOM 572 C CA . GLY A 1 70 ? -0.399 8.551 10.976 1.00 93.88 70 GLY A CA 1
ATOM 573 C C . GLY A 1 70 ? -0.346 7.049 11.300 1.00 93.88 70 GLY A C 1
ATOM 574 O O . GLY A 1 70 ? 0.722 6.438 11.332 1.00 93.88 70 GLY A O 1
ATOM 575 N N . ASP A 1 71 ? -1.527 6.462 11.527 1.00 93.88 71 ASP A N 1
ATOM 576 C CA . ASP A 1 71 ? -1.715 5.037 11.863 1.00 93.88 71 ASP A CA 1
ATOM 577 C C . ASP A 1 71 ? -1.266 4.113 10.715 1.00 93.88 71 ASP A C 1
ATOM 579 O O . ASP A 1 71 ? -0.848 2.976 10.931 1.00 93.88 71 ASP A O 1
ATOM 583 N N . ALA A 1 72 ? -1.297 4.608 9.474 1.00 95.31 72 ALA A N 1
ATOM 584 C CA . ALA A 1 72 ? -0.785 3.870 8.325 1.00 95.31 72 ALA A CA 1
ATOM 585 C C . ALA A 1 72 ? 0.732 3.629 8.417 1.00 95.31 72 ALA A C 1
ATOM 587 O O . ALA A 1 72 ? 1.178 2.514 8.142 1.00 95.31 72 ALA A O 1
ATOM 588 N N . SER A 1 73 ? 1.504 4.627 8.859 1.00 95.88 73 SER A N 1
ATOM 589 C CA . SER A 1 73 ? 2.959 4.510 9.046 1.00 95.88 73 SER A CA 1
ATOM 590 C C . SER A 1 73 ? 3.323 3.512 10.146 1.00 95.88 73 SER A C 1
ATOM 592 O O . SER A 1 73 ? 4.154 2.622 9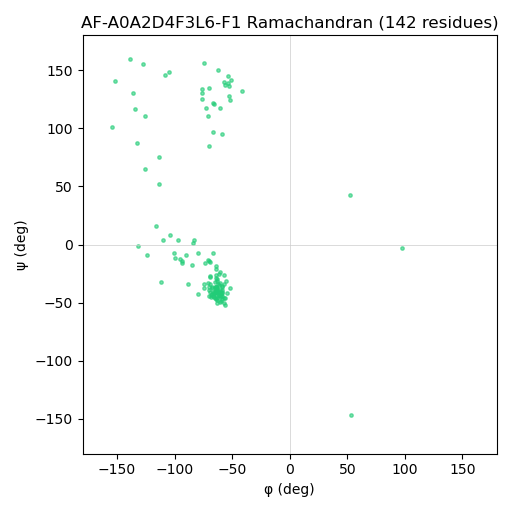.939 1.00 95.88 73 SER A O 1
ATOM 594 N N . ASP A 1 74 ? 2.642 3.600 11.292 1.00 96.19 74 ASP A N 1
ATOM 595 C CA . ASP A 1 74 ? 2.848 2.685 12.418 1.00 96.19 74 ASP A CA 1
ATOM 596 C C . ASP A 1 74 ? 2.531 1.236 12.021 1.00 96.19 74 ASP A C 1
ATOM 598 O O . ASP A 1 74 ? 3.281 0.303 12.330 1.00 96.19 74 ASP A O 1
ATOM 602 N N . TRP A 1 75 ? 1.456 1.041 11.256 1.00 95.38 75 TRP A N 1
ATOM 603 C CA . TRP A 1 75 ? 1.083 -0.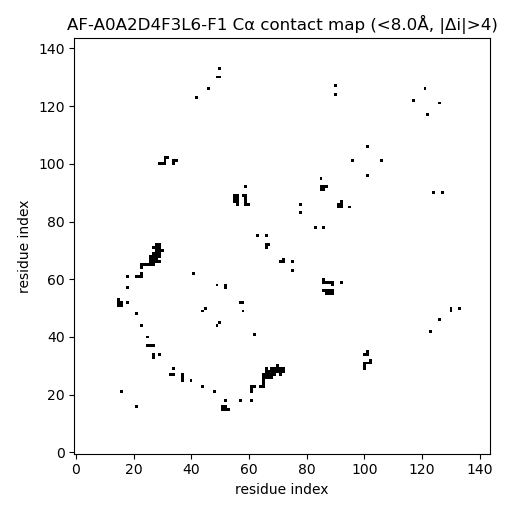271 10.746 1.00 95.38 75 TRP A CA 1
ATOM 604 C C . TRP A 1 75 ? 2.086 -0.826 9.724 1.00 95.38 75 TRP A C 1
ATOM 606 O O . TRP A 1 75 ? 2.437 -2.006 9.790 1.00 95.38 75 TRP A O 1
ATOM 616 N N . VAL A 1 76 ? 2.616 0.001 8.817 1.00 94.31 76 VAL A N 1
ATOM 617 C CA . VAL A 1 76 ? 3.689 -0.417 7.894 1.00 94.31 76 VAL A CA 1
ATOM 618 C C . VAL A 1 76 ? 4.932 -0.870 8.665 1.00 94.31 76 VAL A C 1
ATOM 620 O O . VAL A 1 76 ? 5.518 -1.907 8.336 1.00 94.31 76 VAL A O 1
ATOM 623 N N . ALA A 1 77 ? 5.319 -0.145 9.719 1.00 94.62 77 ALA A N 1
ATOM 624 C CA . ALA A 1 77 ? 6.432 -0.544 10.576 1.00 94.62 77 ALA A CA 1
ATOM 625 C C . ALA A 1 77 ? 6.177 -1.908 11.244 1.00 94.62 77 ALA A C 1
ATOM 627 O O . ALA A 1 77 ? 7.077 -2.753 11.286 1.00 94.62 77 ALA A O 1
ATOM 628 N N . GLN A 1 78 ? 4.946 -2.162 11.702 1.00 93.88 78 GLN A N 1
ATOM 629 C CA . GLN A 1 78 ? 4.550 -3.453 12.264 1.00 93.88 78 GLN A CA 1
ATOM 630 C C . GLN A 1 78 ? 4.697 -4.598 11.249 1.00 93.88 78 GLN A C 1
ATOM 632 O O . GLN A 1 78 ? 5.350 -5.596 11.558 1.00 93.88 78 GLN A O 1
ATOM 637 N N . LEU A 1 79 ? 4.178 -4.446 10.024 1.00 92.06 79 LEU A N 1
ATOM 638 C CA . LEU A 1 79 ? 4.289 -5.477 8.979 1.00 92.06 79 LEU A CA 1
ATOM 639 C C . LEU A 1 79 ? 5.747 -5.823 8.648 1.00 92.06 79 LEU A C 1
ATOM 641 O O . LEU A 1 79 ? 6.076 -6.984 8.389 1.00 92.06 79 LEU A O 1
ATOM 645 N N . HIS A 1 80 ? 6.633 -4.824 8.665 1.00 91.94 80 HIS A N 1
ATOM 646 C CA . HIS A 1 80 ? 8.064 -5.036 8.466 1.00 91.94 80 HIS A CA 1
ATOM 647 C C . HIS A 1 80 ? 8.715 -5.798 9.622 1.00 91.94 80 HIS A C 1
ATOM 649 O O . HIS A 1 80 ? 9.495 -6.719 9.369 1.00 91.94 80 HIS A O 1
ATOM 655 N N . ASN A 1 81 ? 8.379 -5.450 10.865 1.00 93.75 81 ASN A N 1
ATOM 656 C CA . ASN A 1 81 ? 8.893 -6.132 12.054 1.00 93.75 81 ASN A CA 1
ATOM 657 C C . ASN A 1 81 ? 8.445 -7.597 12.111 1.00 93.75 81 ASN A C 1
ATOM 659 O O . ASN A 1 81 ? 9.235 -8.474 12.452 1.00 93.75 81 ASN A O 1
ATOM 663 N N . GLU A 1 82 ? 7.198 -7.865 11.729 1.00 90.75 82 GLU A N 1
ATOM 664 C CA . GLU A 1 82 ? 6.610 -9.208 11.703 1.00 90.75 82 GLU A CA 1
ATOM 665 C C . GLU A 1 82 ? 7.017 -10.022 10.468 1.00 90.75 82 GLU A C 1
ATOM 667 O O . GLU A 1 82 ? 6.726 -11.214 10.392 1.00 90.75 82 GLU A O 1
ATOM 672 N N . GLN A 1 83 ? 7.706 -9.400 9.504 1.00 90.19 83 GLN A N 1
ATOM 673 C CA . GLN A 1 83 ? 8.055 -10.010 8.218 1.00 90.19 83 GLN A CA 1
ATOM 674 C C . GLN A 1 83 ? 6.827 -10.608 7.517 1.00 90.19 83 GLN A C 1
ATOM 676 O O . GLN A 1 83 ? 6.887 -11.711 6.967 1.00 90.19 83 GLN A O 1
ATOM 681 N N . ALA A 1 84 ? 5.716 -9.867 7.546 1.00 86.00 84 ALA A N 1
ATOM 682 C CA . ALA A 1 84 ? 4.413 -10.344 7.109 1.00 86.00 84 ALA A CA 1
ATOM 683 C C . ALA A 1 84 ? 4.482 -10.954 5.688 1.00 86.00 84 ALA A C 1
ATOM 685 O O . ALA A 1 84 ? 4.945 -10.290 4.746 1.00 86.00 84 ALA A O 1
ATOM 686 N N . PRO A 1 85 ? 4.060 -12.220 5.490 1.00 83.44 85 PRO A N 1
ATOM 687 C CA . PRO A 1 85 ? 4.139 -12.890 4.191 1.00 83.44 85 PRO A CA 1
ATOM 688 C C . PRO A 1 85 ? 3.271 -12.217 3.117 1.00 83.44 85 PRO A C 1
ATOM 690 O O . PRO A 1 85 ? 3.532 -12.372 1.922 1.00 83.44 85 PRO A O 1
ATOM 693 N N . GLU A 1 86 ? 2.267 -11.439 3.521 1.00 85.00 86 GLU A N 1
ATOM 694 C CA . GLU A 1 86 ? 1.403 -10.627 2.665 1.00 85.00 86 GLU A CA 1
ATOM 695 C C . GLU A 1 86 ? 2.194 -9.571 1.884 1.00 85.00 86 GLU A C 1
ATOM 697 O O . GLU A 1 86 ? 1.789 -9.206 0.784 1.00 85.00 86 GLU A O 1
ATOM 702 N N . LEU A 1 87 ? 3.374 -9.157 2.366 1.00 88.81 87 LEU A N 1
ATOM 703 C CA . LEU A 1 87 ? 4.250 -8.212 1.661 1.00 88.81 87 LEU A CA 1
ATOM 704 C C . LEU A 1 87 ? 4.839 -8.766 0.351 1.00 88.81 87 LEU A C 1
ATOM 706 O O . LEU A 1 87 ? 5.517 -8.042 -0.377 1.00 88.81 87 LEU A O 1
ATOM 710 N N . GLN A 1 88 ? 4.635 -10.053 0.063 1.00 87.00 88 GLN A N 1
ATOM 711 C CA . GLN A 1 88 ? 5.102 -10.714 -1.158 1.00 87.00 88 GLN A CA 1
ATOM 712 C C . GLN A 1 88 ? 4.011 -10.859 -2.227 1.00 87.00 88 GLN A C 1
ATOM 714 O O . GLN A 1 88 ? 4.336 -11.216 -3.359 1.00 87.00 88 GLN A O 1
ATOM 719 N N . ASP A 1 89 ? 2.742 -10.615 -1.886 1.00 84.38 89 ASP A N 1
ATOM 720 C CA . ASP A 1 89 ? 1.596 -10.821 -2.776 1.00 84.38 89 ASP A CA 1
ATOM 721 C C . ASP A 1 89 ? 0.662 -9.611 -2.705 1.00 84.38 89 ASP A C 1
ATOM 723 O O . ASP A 1 89 ? 0.065 -9.322 -1.667 1.00 84.38 89 ASP A O 1
ATOM 727 N N . ILE A 1 90 ? 0.506 -8.914 -3.830 1.00 84.44 90 ILE A N 1
ATOM 728 C CA . ILE A 1 90 ? -0.273 -7.671 -3.872 1.00 84.44 90 ILE A CA 1
ATOM 729 C C . ILE A 1 90 ? -1.751 -7.900 -3.526 1.00 84.44 90 ILE A C 1
ATOM 731 O O . ILE A 1 90 ? -2.377 -7.041 -2.912 1.00 84.44 90 ILE A O 1
ATOM 735 N N . ASN A 1 91 ? -2.324 -9.064 -3.849 1.00 80.88 91 ASN A N 1
ATOM 736 C CA . ASN A 1 91 ? -3.715 -9.356 -3.503 1.00 80.88 91 ASN A CA 1
ATOM 737 C C . ASN A 1 91 ? -3.871 -9.559 -2.000 1.00 80.88 91 ASN A C 1
ATOM 739 O O . ASN A 1 91 ? -4.804 -9.021 -1.404 1.00 80.88 91 ASN A O 1
ATOM 743 N N . ARG A 1 92 ? -2.954 -10.317 -1.389 1.00 81.44 92 ARG A N 1
ATOM 744 C CA . ARG A 1 92 ? -2.967 -10.539 0.061 1.00 81.44 92 ARG A CA 1
ATOM 745 C C . ARG A 1 92 ? -2.740 -9.237 0.817 1.00 81.44 92 ARG A C 1
ATOM 747 O O . ARG A 1 92 ? -3.457 -8.967 1.774 1.00 81.44 92 ARG A O 1
ATOM 754 N N . PHE A 1 93 ? -1.822 -8.400 0.338 1.00 87.81 93 PHE A N 1
ATOM 755 C CA . PHE A 1 93 ? -1.605 -7.073 0.899 1.00 87.81 93 PHE A CA 1
ATOM 756 C C . PHE A 1 93 ? -2.869 -6.205 0.830 1.00 87.81 93 PHE A C 1
ATOM 758 O O . PHE A 1 93 ? -3.271 -5.649 1.844 1.00 87.81 93 PHE A O 1
ATOM 765 N N . ILE A 1 94 ? -3.551 -6.127 -0.321 1.00 87.44 94 ILE A N 1
ATOM 766 C CA . ILE A 1 94 ? -4.785 -5.331 -0.453 1.00 87.44 94 ILE A CA 1
ATOM 767 C C . ILE A 1 94 ? -5.916 -5.868 0.435 1.00 87.44 94 ILE A C 1
ATOM 769 O O . ILE A 1 94 ? -6.681 -5.078 0.986 1.00 87.44 94 ILE A O 1
ATOM 773 N N . GLN A 1 95 ? -6.031 -7.187 0.606 1.00 82.25 95 GLN A N 1
ATOM 774 C CA . GLN A 1 95 ? -6.994 -7.776 1.543 1.00 82.25 95 GLN A CA 1
ATOM 775 C C . GLN A 1 95 ? -6.689 -7.378 2.989 1.00 82.25 95 GLN A C 1
ATOM 777 O O . GLN A 1 95 ? -7.591 -6.958 3.711 1.00 82.25 95 GLN A O 1
ATOM 782 N N . LEU A 1 96 ? -5.421 -7.460 3.393 1.00 84.25 96 LEU A N 1
ATOM 783 C CA . LEU A 1 96 ? -4.987 -7.077 4.732 1.00 84.25 96 LEU A CA 1
ATOM 784 C C . LEU A 1 96 ? -5.172 -5.571 4.979 1.00 84.25 96 LEU A C 1
ATOM 786 O O . LEU A 1 96 ? -5.642 -5.164 6.038 1.00 84.25 96 LEU A O 1
ATOM 790 N N . LEU A 1 97 ? -4.878 -4.751 3.970 1.00 89.44 97 LEU A N 1
ATOM 791 C CA . LEU A 1 97 ? -5.076 -3.305 3.978 1.00 89.44 97 LEU A CA 1
ATOM 792 C C . LEU A 1 97 ? -6.556 -2.940 4.187 1.00 89.44 97 LEU A C 1
ATOM 794 O O . LEU A 1 97 ? -6.869 -2.072 4.999 1.00 89.44 97 LEU A O 1
ATOM 798 N N . ARG A 1 98 ? -7.471 -3.630 3.492 1.00 87.69 98 ARG A N 1
ATOM 799 C CA . ARG A 1 98 ? -8.923 -3.482 3.686 1.00 87.69 98 ARG A CA 1
ATOM 800 C C . ARG A 1 98 ? -9.356 -3.900 5.080 1.00 87.69 98 ARG A C 1
ATOM 802 O O . ARG A 1 98 ? -10.041 -3.140 5.746 1.00 87.69 98 ARG A O 1
ATOM 809 N N . LEU A 1 99 ? -8.902 -5.059 5.551 1.00 84.56 99 LEU A N 1
ATOM 810 C CA . LEU A 1 99 ? -9.221 -5.529 6.899 1.00 84.56 99 LEU A CA 1
ATOM 811 C C . LEU A 1 99 ? -8.785 -4.527 7.982 1.00 84.56 99 LEU A C 1
ATOM 813 O O . LEU A 1 99 ? -9.450 -4.408 9.007 1.00 84.56 99 LEU A O 1
ATOM 817 N N . ARG A 1 100 ? -7.675 -3.811 7.756 1.00 88.50 100 ARG A N 1
ATOM 818 C CA . ARG A 1 100 ? -7.125 -2.851 8.716 1.00 88.50 100 ARG A CA 1
ATOM 819 C C . ARG A 1 100 ? -7.837 -1.497 8.722 1.00 88.50 100 ARG A C 1
ATOM 821 O O . ARG A 1 100 ? -8.030 -0.952 9.808 1.00 88.50 100 ARG A O 1
ATOM 828 N N . PHE A 1 101 ? -8.160 -0.946 7.550 1.00 89.25 101 PHE A N 1
ATOM 829 C CA . PHE A 1 101 ? -8.564 0.463 7.406 1.00 89.25 101 PHE A CA 1
ATOM 830 C C . PHE A 1 101 ? -9.926 0.686 6.741 1.00 89.25 101 PHE A C 1
ATOM 832 O O . PHE A 1 101 ? -10.416 1.818 6.724 1.00 89.25 101 PHE A O 1
ATOM 839 N N . GLU A 1 102 ? -10.555 -0.351 6.183 1.00 84.81 102 GLU A N 1
ATOM 840 C CA . GLU A 1 102 ? -11.909 -0.223 5.648 1.00 84.81 102 GLU A CA 1
ATOM 841 C C . GLU A 1 102 ? -12.903 -0.049 6.799 1.00 84.81 102 GLU A C 1
ATOM 843 O O . GLU A 1 102 ? -12.837 -0.743 7.812 1.00 84.81 102 GLU A O 1
ATOM 848 N N . ASN A 1 103 ? -13.827 0.904 6.655 1.00 78.31 103 ASN A N 1
ATOM 849 C CA . ASN A 1 103 ? -14.831 1.147 7.684 1.00 78.31 103 ASN A CA 1
ATOM 850 C C . ASN A 1 103 ? -15.766 -0.083 7.793 1.00 78.31 103 ASN A C 1
ATOM 852 O O . ASN A 1 103 ? -16.432 -0.402 6.802 1.00 78.31 103 ASN A O 1
ATOM 856 N N . PRO A 1 104 ? -15.863 -0.736 8.970 1.00 67.38 104 PRO A N 1
ATOM 857 C CA . PRO A 1 104 ? -16.654 -1.952 9.160 1.00 67.38 104 PRO A CA 1
ATOM 858 C C . PRO A 1 104 ? -18.150 -1.761 8.864 1.00 67.38 104 PRO A C 1
ATOM 860 O O . PRO A 1 104 ? -18.774 -2.664 8.308 1.00 67.38 104 PRO A O 1
ATOM 863 N N . ASP A 1 105 ? -18.712 -0.577 9.129 1.00 67.44 105 ASP A N 1
ATOM 864 C CA . ASP A 1 105 ? -20.132 -0.273 8.883 1.00 67.44 105 ASP A CA 1
ATOM 865 C C . ASP A 1 105 ? -20.450 -0.098 7.392 1.00 67.44 105 ASP A C 1
ATOM 867 O O . ASP A 1 105 ? -21.608 -0.137 6.976 1.00 67.44 105 ASP A O 1
ATOM 871 N N . ARG A 1 106 ? -19.415 0.088 6.565 1.00 60.31 106 ARG A N 1
ATOM 872 C CA . ARG A 1 106 ? -19.542 0.297 5.120 1.00 60.31 106 ARG A CA 1
ATOM 873 C C . ARG A 1 106 ? -19.047 -0.878 4.300 1.00 60.31 106 ARG A C 1
ATOM 875 O O . ARG A 1 106 ? -19.088 -0.777 3.084 1.00 60.31 106 ARG A O 1
ATOM 882 N N . VAL A 1 107 ? -18.627 -1.989 4.908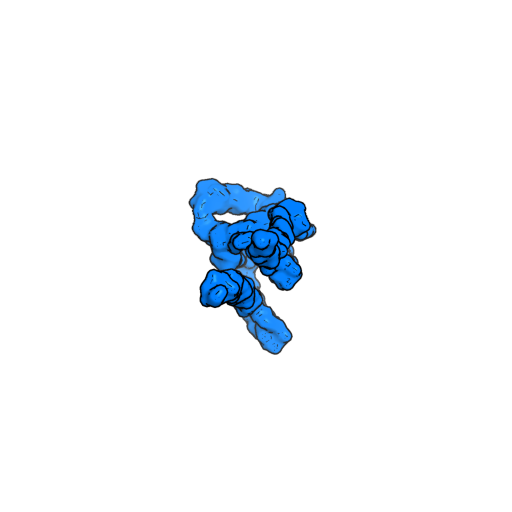 1.00 58.56 107 VAL A N 1
ATOM 883 C CA . VAL A 1 107 ? -18.192 -3.180 4.153 1.00 58.56 107 VAL A CA 1
ATOM 884 C C . VAL A 1 107 ? -19.327 -3.691 3.261 1.00 58.56 107 VAL A C 1
ATOM 886 O O . VAL A 1 107 ? -19.110 -3.907 2.075 1.00 58.56 107 VAL A O 1
ATOM 889 N N . ALA A 1 108 ? -20.557 -3.772 3.780 1.00 53.84 108 ALA A N 1
ATOM 890 C CA . ALA A 1 108 ? -21.724 -4.198 3.001 1.00 53.84 108 ALA A CA 1
ATOM 891 C C . ALA A 1 108 ? -22.121 -3.181 1.906 1.00 53.84 108 ALA A C 1
ATOM 893 O O . ALA A 1 108 ? -22.372 -3.566 0.767 1.00 53.84 108 ALA A O 1
ATOM 894 N N . GLU A 1 109 ? -22.114 -1.878 2.223 1.00 53.09 109 GLU A N 1
ATOM 895 C CA . GLU A 1 109 ? -22.437 -0.794 1.274 1.00 53.09 109 GLU A CA 1
ATOM 896 C C . GLU A 1 109 ? -21.366 -0.664 0.170 1.00 53.09 109 GLU A C 1
ATOM 898 O O . GLU A 1 109 ? -21.667 -0.400 -0.997 1.00 53.09 109 GLU A O 1
ATOM 903 N N . ASN A 1 110 ? -20.096 -0.870 0.529 1.00 47.88 110 ASN A N 1
ATOM 904 C CA . ASN A 1 110 ? -18.974 -0.868 -0.396 1.00 47.88 110 ASN A CA 1
ATOM 905 C C . ASN A 1 110 ? -18.953 -2.133 -1.240 1.00 47.88 110 ASN A C 1
ATOM 907 O O . ASN A 1 110 ? -18.608 -2.007 -2.402 1.00 47.88 110 ASN A O 1
ATOM 911 N N . GLU A 1 111 ? -19.299 -3.315 -0.719 1.00 51.66 111 GLU A N 1
ATOM 912 C CA . GLU A 1 111 ? -19.421 -4.537 -1.525 1.00 51.66 111 GLU A CA 1
ATOM 913 C C . GLU A 1 111 ? -20.501 -4.385 -2.596 1.00 51.66 111 GLU A C 1
ATOM 915 O O . GLU A 1 111 ? -20.240 -4.701 -3.758 1.00 51.66 111 GLU A O 1
ATOM 920 N N . GLU A 1 112 ? -21.658 -3.820 -2.246 1.00 49.12 112 GLU A N 1
ATOM 921 C CA . GLU A 1 112 ? -22.749 -3.530 -3.181 1.00 49.12 112 GLU A CA 1
ATOM 922 C C . GLU A 1 112 ? -22.319 -2.495 -4.239 1.00 49.12 112 GLU A C 1
ATOM 924 O O . GLU A 1 112 ? -22.419 -2.759 -5.439 1.00 49.12 112 GLU A O 1
ATOM 929 N N . LYS A 1 113 ? -21.671 -1.390 -3.835 1.00 48.62 113 LYS A N 1
ATOM 930 C CA . LYS A 1 113 ? -21.062 -0.413 -4.764 1.00 48.62 113 LYS A CA 1
ATOM 931 C C . LYS A 1 113 ? -19.898 -0.982 -5.581 1.00 48.62 113 LYS A C 1
ATOM 933 O O . LYS A 1 113 ? -19.699 -0.582 -6.729 1.00 48.62 113 LYS A O 1
ATOM 938 N N . LEU A 1 114 ? -19.118 -1.919 -5.036 1.00 45.44 114 LEU A N 1
ATOM 939 C CA . LEU A 1 114 ? -18.068 -2.634 -5.766 1.00 45.44 114 LEU A CA 1
ATOM 940 C C . LEU A 1 114 ? -18.702 -3.538 -6.821 1.00 45.44 114 LEU A C 1
ATOM 942 O O . LEU A 1 114 ? -18.135 -3.678 -7.899 1.00 45.44 114 LEU A O 1
ATOM 946 N N . MET A 1 115 ? -19.845 -4.163 -6.526 1.00 39.50 115 MET A N 1
ATOM 947 C CA . MET A 1 115 ? -20.612 -4.982 -7.467 1.00 39.50 115 MET A CA 1
ATOM 948 C C . MET A 1 115 ? -21.271 -4.137 -8.566 1.00 39.50 115 MET A C 1
ATOM 950 O O . MET A 1 115 ? -21.206 -4.518 -9.735 1.00 39.50 115 MET A O 1
ATOM 954 N N . GLU A 1 116 ? -21.786 -2.953 -8.239 1.00 42.06 116 GLU A N 1
ATOM 955 C CA . GLU A 1 116 ? -22.256 -1.973 -9.229 1.00 42.06 116 GLU A CA 1
ATOM 956 C C . GLU A 1 116 ? -21.102 -1.449 -10.107 1.00 42.06 116 GLU A C 1
ATOM 958 O O . GLU A 1 116 ? -21.221 -1.386 -11.331 1.00 42.06 116 GLU A O 1
ATOM 963 N N . MET A 1 117 ? -19.926 -1.168 -9.526 1.00 39.69 117 MET A N 1
ATOM 964 C CA . MET A 1 117 ? -18.712 -0.847 -10.291 1.00 39.69 117 MET A CA 1
ATOM 965 C C . MET A 1 117 ? -18.224 -2.024 -11.152 1.00 39.69 117 MET A C 1
ATOM 967 O O . MET A 1 117 ? -17.767 -1.794 -12.274 1.00 39.69 117 MET A O 1
ATOM 971 N N . LYS A 1 118 ? -18.337 -3.272 -10.670 1.00 37.72 118 LYS A N 1
ATOM 972 C CA . LYS A 1 118 ? -18.005 -4.503 -11.418 1.00 37.72 118 LYS A CA 1
ATOM 973 C C . LYS A 1 118 ? -18.889 -4.687 -12.653 1.00 37.72 118 LYS A C 1
ATOM 975 O O . LYS A 1 118 ? -18.410 -5.240 -13.638 1.00 37.72 118 LYS A O 1
ATOM 980 N N . GLN A 1 119 ? -20.134 -4.202 -12.640 1.00 35.09 119 GLN A N 1
ATOM 981 C CA . GLN A 1 119 ? -20.988 -4.187 -13.836 1.00 35.09 119 GLN A CA 1
ATOM 982 C C . GLN A 1 119 ? -20.537 -3.157 -14.890 1.00 35.09 119 GLN A C 1
ATOM 984 O O . GLN A 1 119 ? -20.957 -3.253 -16.041 1.00 35.09 119 GLN A O 1
ATOM 989 N N . GLY A 1 120 ? -19.647 -2.218 -14.540 1.00 43.47 120 GLY A N 1
ATOM 990 C CA . GLY A 1 120 ? -19.137 -1.188 -15.450 1.00 43.47 120 GLY A CA 1
ATOM 991 C C . GLY A 1 120 ? -17.656 -1.293 -15.840 1.00 43.47 120 GLY A C 1
ATOM 992 O O . GLY A 1 120 ? -17.311 -0.898 -16.952 1.00 43.47 120 GLY A O 1
ATOM 993 N N . LYS A 1 121 ? -16.753 -1.788 -14.977 1.00 44.12 121 LYS A N 1
ATOM 994 C CA . LYS A 1 121 ? -15.303 -1.906 -15.258 1.00 44.12 121 LYS A CA 1
ATOM 995 C C . LYS A 1 121 ? -14.676 -3.071 -14.476 1.00 44.12 121 LYS A C 1
ATOM 997 O O . LYS A 1 121 ? -15.021 -3.291 -13.318 1.00 44.12 121 LYS A O 1
ATOM 1002 N N . ARG A 1 122 ? -13.750 -3.800 -15.122 1.00 51.66 122 ARG A N 1
ATOM 1003 C CA . ARG A 1 122 ? -13.069 -5.012 -14.609 1.00 51.66 122 ARG A CA 1
ATOM 1004 C C . ARG A 1 122 ? -12.656 -4.887 -13.128 1.00 51.66 122 ARG A C 1
ATOM 1006 O O . ARG A 1 122 ? -12.038 -3.882 -12.770 1.00 51.66 122 ARG A O 1
ATOM 1013 N N . PRO A 1 123 ? -12.936 -5.888 -12.274 1.00 55.53 123 PRO A N 1
ATOM 1014 C CA . PRO A 1 123 ? -12.454 -5.893 -10.897 1.00 55.53 123 PRO A CA 1
ATOM 1015 C C . PRO A 1 123 ? -10.919 -5.917 -10.825 1.00 55.53 123 PRO A C 1
ATOM 1017 O O . PRO A 1 123 ? -10.248 -6.481 -11.686 1.00 55.53 123 PRO A O 1
ATOM 1020 N N . LEU A 1 124 ? -10.355 -5.335 -9.759 1.00 52.22 124 LEU A N 1
ATOM 1021 C CA . LEU A 1 124 ? -8.904 -5.279 -9.515 1.00 52.22 124 LEU A CA 1
ATOM 1022 C C . LEU A 1 124 ? -8.250 -6.677 -9.524 1.00 52.22 124 LEU A C 1
ATOM 1024 O O . LEU A 1 124 ? -7.115 -6.820 -9.965 1.00 52.22 124 LEU A O 1
ATOM 1028 N N . SER A 1 125 ? -8.987 -7.715 -9.112 1.00 51.47 125 SER A N 1
ATOM 1029 C CA . SER A 1 125 ? -8.562 -9.118 -9.206 1.00 51.47 125 SER A CA 1
ATOM 1030 C C . SER A 1 125 ? -8.301 -9.575 -10.645 1.00 51.47 125 SER A C 1
ATOM 1032 O O . SER A 1 125 ? -7.332 -10.290 -10.887 1.00 51.47 125 SER A O 1
ATOM 1034 N N . ASP A 1 126 ? -9.121 -9.134 -11.603 1.00 53.72 126 ASP A N 1
ATOM 1035 C CA . ASP A 1 126 ? -8.971 -9.471 -13.024 1.00 53.72 126 ASP A CA 1
ATOM 1036 C C . ASP A 1 126 ? -7.800 -8.701 -13.642 1.00 53.72 126 ASP A C 1
ATOM 1038 O O . ASP A 1 126 ? -7.078 -9.231 -14.484 1.00 53.72 126 ASP A O 1
ATOM 1042 N N . PHE A 1 127 ? -7.563 -7.470 -13.179 1.00 51.69 127 PHE A N 1
ATOM 1043 C CA . PHE A 1 127 ? -6.401 -6.681 -13.583 1.00 51.69 127 PHE A CA 1
ATOM 1044 C C . PHE A 1 127 ? -5.082 -7.310 -13.092 1.00 51.69 127 PHE A C 1
ATOM 1046 O O . PHE A 1 127 ? -4.122 -7.456 -13.849 1.00 51.69 127 PHE A O 1
ATOM 1053 N N . ILE A 1 128 ? -5.034 -7.747 -11.832 1.00 55.50 128 ILE A N 1
ATOM 1054 C CA . ILE A 1 128 ? -3.847 -8.398 -11.257 1.00 55.50 128 ILE A CA 1
ATOM 1055 C C . ILE A 1 128 ? -3.624 -9.792 -11.878 1.00 55.50 128 ILE A C 1
ATOM 1057 O O . ILE A 1 128 ? -2.484 -10.250 -12.004 1.00 55.50 128 ILE A O 1
ATOM 1061 N N . TRP A 1 129 ? -4.684 -10.460 -12.342 1.00 52.69 129 TRP A N 1
ATOM 1062 C CA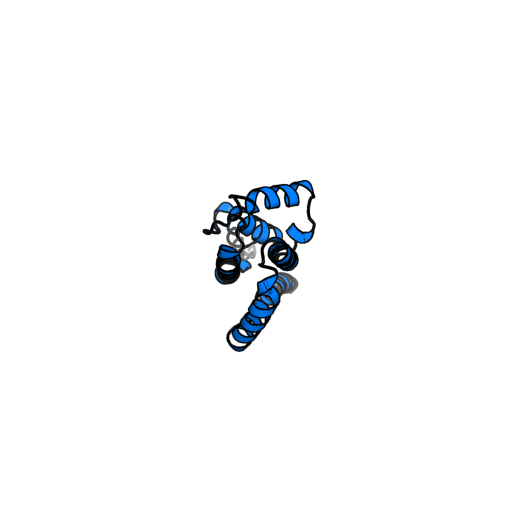 . TRP A 1 129 ? -4.558 -11.690 -13.127 1.00 52.69 129 TRP A CA 1
ATOM 1063 C C . TRP A 1 129 ? -3.834 -11.460 -14.464 1.00 52.69 129 TRP A C 1
ATOM 1065 O O . TRP A 1 129 ? -2.961 -12.253 -14.827 1.00 52.69 129 TRP A O 1
ATOM 1075 N N . ASP A 1 130 ? -4.116 -10.353 -15.161 1.00 52.69 130 ASP A N 1
ATOM 1076 C CA . ASP A 1 130 ? -3.383 -9.965 -16.375 1.00 52.69 130 ASP A CA 1
ATOM 1077 C C . ASP A 1 130 ?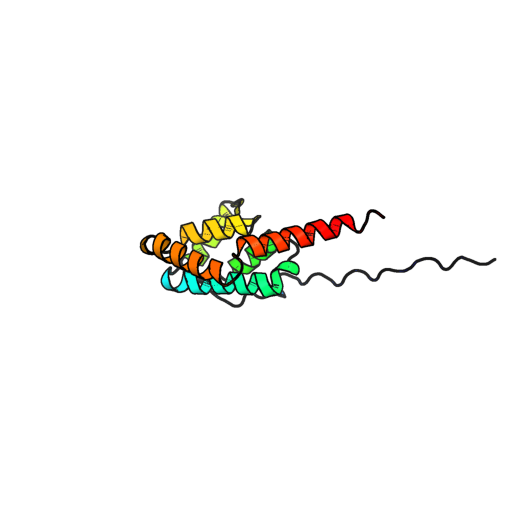 -1.900 -9.658 -16.076 1.00 52.69 130 ASP A C 1
ATOM 1079 O O . ASP A 1 130 ? -1.026 -10.076 -16.843 1.00 52.69 130 ASP A O 1
ATOM 1083 N N . PHE A 1 131 ? -1.583 -9.053 -14.922 1.00 54.28 131 PHE A N 1
ATOM 1084 C CA . PHE A 1 131 ? -0.194 -8.896 -14.455 1.00 54.28 131 PHE A CA 1
ATOM 1085 C C . PHE A 1 131 ? 0.519 -10.252 -14.291 1.00 54.28 131 PHE A C 1
ATOM 1087 O O . PHE A 1 131 ? 1.624 -10.451 -14.805 1.00 54.28 131 PHE A O 1
ATOM 1094 N N . ARG A 1 132 ? -0.123 -11.236 -13.643 1.00 57.31 132 ARG A N 1
ATOM 1095 C CA . ARG A 1 132 ? 0.434 -12.598 -13.499 1.00 57.31 132 ARG A CA 1
ATOM 1096 C C . ARG A 1 132 ? 0.606 -13.295 -14.853 1.00 57.31 132 ARG A C 1
ATOM 1098 O O . ARG A 1 132 ? 1.609 -13.979 -15.074 1.00 57.31 132 ARG A O 1
ATOM 1105 N N . ARG A 1 133 ? -0.331 -13.088 -15.784 1.00 57.06 133 ARG A N 1
ATOM 1106 C CA . ARG A 1 133 ? -0.300 -13.668 -17.135 1.00 57.06 133 ARG A CA 1
ATOM 1107 C C . ARG A 1 133 ? 0.808 -13.078 -18.010 1.00 57.06 133 ARG A C 1
ATOM 1109 O O . ARG A 1 133 ? 1.472 -13.844 -18.709 1.00 57.06 133 ARG A O 1
ATOM 1116 N N . SER A 1 134 ? 1.055 -11.766 -17.963 1.00 49.00 134 SER A N 1
ATOM 1117 C CA . SER A 1 134 ? 2.131 -11.140 -18.753 1.00 49.00 134 SER A CA 1
ATOM 1118 C C . SER A 1 134 ? 3.514 -11.668 -18.338 1.00 49.00 134 SER A C 1
ATOM 1120 O O . SER A 1 134 ? 4.355 -11.971 -19.189 1.00 49.00 134 SER A O 1
ATOM 1122 N N . ARG A 1 135 ? 3.714 -11.919 -17.035 1.00 56.28 135 ARG A N 1
ATOM 1123 C CA . ARG A 1 135 ? 4.955 -12.504 -16.500 1.00 56.28 135 ARG A CA 1
ATOM 1124 C C . ARG A 1 135 ? 5.150 -13.970 -16.890 1.00 56.28 135 ARG A C 1
ATOM 1126 O O . ARG A 1 135 ? 6.285 -14.383 -17.123 1.00 56.28 135 ARG A O 1
ATOM 1133 N N . ALA A 1 136 ? 4.071 -14.745 -17.008 1.00 47.94 136 ALA A N 1
ATOM 1134 C CA . ALA A 1 136 ? 4.135 -16.137 -17.458 1.00 47.94 136 ALA A CA 1
ATOM 1135 C C . ALA A 1 136 ? 4.500 -16.258 -18.952 1.00 47.94 136 ALA A C 1
ATOM 1137 O O . ALA A 1 136 ? 5.262 -17.145 -19.333 1.00 47.94 136 ALA A O 1
ATOM 1138 N N . ILE A 1 137 ? 4.020 -15.340 -19.800 1.00 46.56 137 ILE A N 1
ATOM 1139 C CA . ILE A 1 137 ? 4.313 -15.347 -21.247 1.00 46.56 137 ILE A CA 1
ATOM 1140 C C . ILE A 1 137 ? 5.787 -14.995 -21.523 1.00 46.56 137 ILE A C 1
ATOM 1142 O O . ILE A 1 137 ? 6.375 -15.508 -22.476 1.00 46.56 137 ILE A O 1
ATOM 1146 N N . SER A 1 138 ? 6.432 -14.227 -20.637 1.00 44.50 138 SER A N 1
ATOM 1147 C CA . SER A 1 138 ? 7.866 -13.910 -20.723 1.00 44.50 138 SER A CA 1
ATOM 1148 C C . SER A 1 138 ? 8.793 -15.139 -20.587 1.00 44.50 138 SER A C 1
ATOM 1150 O O . SER A 1 138 ? 9.933 -15.093 -21.041 1.00 44.50 138 SER A O 1
ATOM 1152 N N . TRP A 1 139 ? 8.312 -16.268 -20.043 1.00 41.44 139 TRP A N 1
ATOM 1153 C CA . TRP A 1 139 ? 9.090 -17.514 -19.900 1.00 41.44 139 TRP A CA 1
ATOM 1154 C C . TRP A 1 139 ? 8.921 -18.527 -21.046 1.00 41.44 139 TRP A C 1
ATOM 1156 O O . TRP A 1 139 ? 9.728 -19.449 -21.158 1.00 41.44 139 TRP A O 1
ATOM 1166 N N . ILE A 1 140 ? 7.915 -18.374 -21.914 1.00 46.50 140 ILE A N 1
ATOM 1167 C CA . ILE A 1 140 ? 7.624 -19.347 -22.988 1.00 46.50 140 ILE A CA 1
ATOM 1168 C C . ILE A 1 140 ? 8.312 -18.950 -24.313 1.00 46.50 140 ILE A C 1
ATOM 1170 O O . ILE A 1 140 ? 8.518 -19.789 -25.183 1.00 46.50 140 ILE A O 1
ATOM 1174 N N . GLY A 1 141 ? 8.768 -17.699 -24.448 1.00 43.56 141 GLY A N 1
ATOM 1175 C CA . GLY A 1 141 ? 9.451 -17.192 -25.649 1.00 43.56 141 GLY A CA 1
ATOM 1176 C C . GLY A 1 141 ? 10.961 -17.469 -25.757 1.00 43.56 141 GLY A C 1
ATOM 1177 O O . GLY A 1 141 ? 11.571 -17.025 -26.721 1.00 43.56 141 GLY A O 1
ATOM 1178 N N . LEU A 1 142 ? 11.579 -18.166 -24.793 1.00 45.53 142 LEU A N 1
ATOM 1179 C CA . LEU A 1 142 ? 13.031 -18.460 -24.768 1.00 45.53 142 LEU A CA 1
ATOM 1180 C C . LEU A 1 142 ? 13.363 -19.964 -24.865 1.00 45.53 142 LEU A C 1
ATOM 1182 O O . LEU A 1 142 ? 14.482 -20.389 -24.576 1.00 45.53 142 LEU A O 1
ATOM 1186 N N . LYS A 1 143 ? 12.393 -20.785 -25.277 1.00 45.56 143 LYS A N 1
ATOM 1187 C CA . LYS A 1 143 ? 12.574 -22.208 -25.604 1.00 45.56 143 LYS A CA 1
ATOM 1188 C C . LYS A 1 143 ? 12.045 -22.461 -27.019 1.00 45.56 143 LYS A C 1
ATOM 1190 O O . LYS A 1 143 ? 11.041 -23.144 -27.196 1.00 45.56 143 LYS A O 1
ATOM 1195 N N . GLY A 1 144 ? 12.703 -21.856 -28.001 1.00 38.56 144 GLY A N 1
ATOM 1196 C CA . GLY A 1 144 ? 12.519 -22.098 -29.430 1.00 38.56 144 GLY A CA 1
ATOM 1197 C C . GLY A 1 144 ? 13.864 -22.018 -30.118 1.00 38.56 144 GLY A C 1
ATOM 1198 O O . GLY A 1 144 ? 14.543 -20.995 -29.885 1.00 38.56 144 GLY A O 1
#

Nearest PDB structures (foldseek):
  6xn7-assembly1_A  TM=4.069E-01  e=7.400E+00  Lactococcus lactis subsp. lactis

Organism: Micrurus corallinus (NCBI:txid54390)

Radius of gyration: 19.61 Å; Cα contacts (8 Å, |Δi|>4): 103; chains: 1; bounding box: 62×32×58 Å

Foldseek 3Di:
DDDPPDDPPPDPPPPQDDLVRLALPAADALAQVCLVVLVVSLLVSCVVCVLSDPAQLSSLVNSLVNQCHHPSNVVSVVCVVVVPPCSRHNVSSVVVSCVRRHDPVCPVVVVVVLVVVVVPDPDSVVSVVVSVVVVVVVVVVPPD